Protein AF-A0A7S0MPZ3-F1 (afdb_monomer)

Structure (mmCIF, N/CA/C/O backbone):
data_AF-A0A7S0MPZ3-F1
#
_entry.id   AF-A0A7S0MPZ3-F1
#
loop_
_atom_site.group_PDB
_atom_site.id
_atom_site.type_symbol
_atom_site.label_atom_id
_atom_site.label_alt_id
_atom_site.label_comp_id
_atom_site.label_asym_id
_atom_site.label_entity_id
_atom_site.label_seq_id
_atom_site.pdbx_PDB_ins_code
_atom_site.Cartn_x
_atom_site.Cartn_y
_atom_site.Cartn_z
_atom_site.occupancy
_atom_site.B_iso_or_equiv
_atom_site.auth_seq_id
_atom_site.auth_comp_id
_atom_site.auth_asym_id
_atom_site.auth_atom_id
_atom_site.pdbx_PDB_model_num
ATOM 1 N N . LEU A 1 1 ? -17.312 -12.044 8.782 1.00 87.94 1 LEU A N 1
ATOM 2 C CA . LEU A 1 1 ? -16.440 -12.412 9.922 1.00 87.94 1 LEU A CA 1
ATOM 3 C C . LEU A 1 1 ? -16.656 -11.502 11.126 1.00 87.94 1 LEU A C 1
ATOM 5 O O . LEU A 1 1 ? -17.300 -11.954 12.055 1.00 87.94 1 LEU A O 1
ATOM 9 N N . PHE A 1 2 ? -16.182 -10.245 11.127 1.00 93.19 2 PHE A N 1
ATOM 10 C CA . PHE A 1 2 ? -16.270 -9.376 12.317 1.00 93.19 2 PHE A CA 1
ATOM 11 C C . PHE A 1 2 ? -17.697 -9.270 12.876 1.00 93.19 2 PHE A C 1
ATOM 13 O O . PHE A 1 2 ? -17.909 -9.554 14.047 1.00 93.19 2 PHE A O 1
ATOM 20 N N . SER A 1 3 ? -18.685 -8.981 12.026 1.00 94.31 3 SER A N 1
ATOM 21 C CA . SER A 1 3 ? -20.093 -8.909 12.443 1.00 94.31 3 SER A CA 1
ATOM 22 C C . SER A 1 3 ? -20.678 -10.241 12.894 1.00 94.31 3 SER A C 1
ATOM 24 O O . SER A 1 3 ? -21.525 -10.260 13.775 1.00 94.31 3 SER A O 1
ATOM 26 N N . THR A 1 4 ? -20.197 -11.352 12.335 1.00 95.38 4 THR A N 1
ATOM 27 C CA . THR A 1 4 ? -20.595 -12.702 12.750 1.00 95.38 4 THR A CA 1
ATOM 28 C C . THR A 1 4 ? -20.109 -13.013 14.166 1.00 95.38 4 THR A C 1
ATOM 30 O O . THR A 1 4 ? -20.822 -13.655 14.921 1.00 95.38 4 THR A O 1
ATOM 33 N N . VAL A 1 5 ? -18.911 -12.546 14.531 1.00 96.69 5 VAL A N 1
ATOM 34 C CA . VAL A 1 5 ? -18.27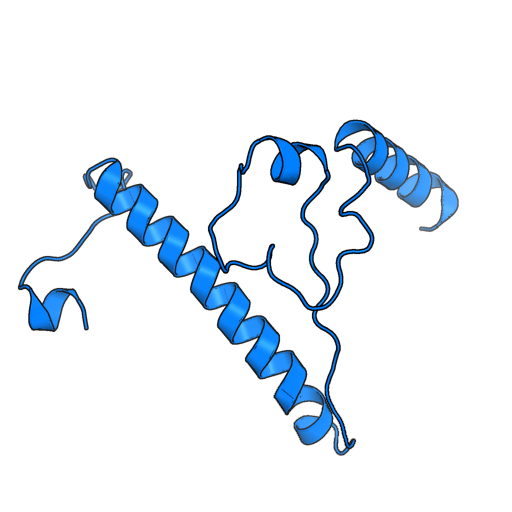8 -12.848 15.825 1.00 96.69 5 VAL A CA 1
ATOM 35 C C . VAL A 1 5 ? -18.713 -11.873 16.921 1.00 96.69 5 VAL A C 1
ATOM 37 O O . VAL A 1 5 ? -18.910 -12.280 18.058 1.00 96.69 5 VAL A O 1
ATOM 40 N N . THR A 1 6 ? -18.857 -10.584 16.604 1.00 96.00 6 THR A N 1
ATOM 41 C CA . THR A 1 6 ? -19.109 -9.533 17.610 1.00 96.00 6 THR A CA 1
ATOM 42 C C . THR A 1 6 ? -20.559 -9.056 17.655 1.00 96.00 6 THR A C 1
ATOM 44 O O . THR A 1 6 ? -20.916 -8.266 18.528 1.00 96.00 6 THR A O 1
ATOM 47 N N . GLY A 1 7 ? -21.388 -9.448 16.681 1.00 95.81 7 GLY A N 1
ATOM 48 C CA . GLY A 1 7 ? -22.737 -8.905 16.498 1.00 95.81 7 GLY A CA 1
ATOM 49 C C . GLY A 1 7 ? -22.771 -7.430 16.071 1.00 95.81 7 GLY A C 1
ATOM 50 O O . GLY A 1 7 ? -23.849 -6.850 15.959 1.00 95.81 7 GLY A O 1
ATOM 51 N N . ARG A 1 8 ? -21.615 -6.789 15.829 1.00 94.19 8 ARG A N 1
ATOM 52 C CA . ARG A 1 8 ? -21.517 -5.374 15.437 1.00 94.19 8 ARG A CA 1
ATOM 53 C C . ARG A 1 8 ? -21.077 -5.234 13.983 1.00 94.19 8 ARG A C 1
ATOM 55 O O . ARG A 1 8 ? -20.133 -5.878 13.525 1.00 94.19 8 ARG A O 1
ATOM 62 N N . CYS A 1 9 ? -21.751 -4.361 13.242 1.00 93.69 9 CYS A N 1
ATOM 63 C CA . CYS A 1 9 ? -21.403 -4.046 11.859 1.00 93.69 9 CYS A CA 1
ATOM 64 C C . CYS A 1 9 ? -20.835 -2.622 11.783 1.00 93.69 9 CYS A C 1
ATOM 66 O O . CYS A 1 9 ? -21.613 -1.676 11.912 1.00 93.69 9 CYS A O 1
ATOM 68 N N . PRO A 1 10 ? -19.505 -2.449 11.632 1.00 95.31 10 PRO A N 1
ATOM 69 C CA . PRO A 1 10 ? -18.914 -1.125 11.473 1.00 95.31 10 PRO A CA 1
ATOM 70 C C . PRO A 1 10 ? -19.411 -0.486 10.174 1.00 95.31 10 PRO A C 1
ATOM 72 O O . PRO A 1 10 ? -19.565 -1.169 9.159 1.00 95.31 10 PRO A O 1
ATOM 75 N N . ARG A 1 11 ? -19.647 0.828 10.195 1.00 95.00 11 ARG A N 1
ATOM 76 C CA . ARG A 1 11 ? -20.179 1.574 9.045 1.00 95.00 11 ARG A CA 1
ATOM 77 C C . ARG A 1 11 ? -19.216 2.677 8.626 1.00 95.00 11 ARG A C 1
ATOM 79 O O . ARG A 1 11 ? -18.460 3.208 9.437 1.00 95.00 11 ARG A O 1
ATOM 86 N N . PHE A 1 12 ? -19.249 3.049 7.348 1.00 95.00 12 PHE A N 1
ATOM 87 C CA . PHE A 1 12 ? -18.542 4.248 6.901 1.00 95.00 12 PHE A CA 1
ATOM 88 C C . PHE A 1 12 ? -19.185 5.500 7.493 1.00 95.00 12 PHE A C 1
ATOM 90 O O . PHE A 1 12 ? -20.386 5.523 7.773 1.00 95.00 12 PHE A O 1
ATOM 97 N N . LYS A 1 13 ? -18.412 6.583 7.605 1.00 94.88 13 LYS A N 1
ATOM 98 C CA . LYS A 1 13 ? -18.918 7.857 8.136 1.00 94.88 13 LYS A CA 1
ATOM 99 C C . LYS A 1 13 ? -20.108 8.386 7.329 1.00 94.88 13 LYS A C 1
ATOM 101 O O . LYS A 1 13 ? -21.094 8.828 7.904 1.00 94.88 13 LYS A O 1
ATOM 106 N N . VAL A 1 14 ? -20.058 8.247 6.000 1.00 94.75 14 VAL A N 1
ATOM 107 C CA . VAL A 1 14 ? -21.159 8.620 5.085 1.00 94.75 14 VAL A CA 1
ATOM 108 C C . VAL A 1 14 ? -22.426 7.778 5.278 1.00 94.75 14 VAL A C 1
ATOM 110 O O . VAL A 1 14 ? -23.498 8.162 4.832 1.00 94.75 14 VAL A O 1
ATOM 113 N N . GLN A 1 15 ? -22.315 6.639 5.963 1.00 93.88 15 GLN A N 1
ATOM 114 C CA . GLN A 1 15 ? -23.424 5.756 6.320 1.00 93.88 15 GLN A CA 1
ATOM 115 C C . GLN A 1 15 ? -23.816 5.898 7.802 1.00 93.88 15 GLN A C 1
ATOM 117 O O . GLN A 1 15 ? -24.503 5.029 8.329 1.00 93.88 15 GLN A O 1
ATOM 122 N N . GLY A 1 16 ? -23.373 6.956 8.490 1.00 94.50 16 GLY A N 1
ATOM 123 C CA . GLY A 1 16 ? -23.666 7.190 9.907 1.00 94.50 16 GLY A CA 1
ATOM 124 C C . GLY A 1 16 ? -22.747 6.453 10.888 1.00 94.50 16 GLY A C 1
ATOM 125 O O . GLY A 1 16 ? -23.084 6.352 12.063 1.00 94.50 16 GLY A O 1
ATOM 126 N N . GLY A 1 17 ? -21.612 5.920 10.426 1.00 95.62 17 GLY A N 1
ATOM 127 C CA . GLY A 1 17 ? -20.595 5.328 11.295 1.00 95.62 17 GLY A CA 1
ATOM 128 C C . GLY A 1 17 ? -19.728 6.363 12.016 1.00 95.62 17 GLY A C 1
ATOM 129 O O . GLY A 1 17 ? -19.647 7.532 11.624 1.00 95.62 17 GLY A O 1
ATOM 130 N N . THR A 1 18 ? -19.035 5.929 13.066 1.00 97.00 18 THR A N 1
ATOM 131 C CA . THR A 1 18 ? -18.107 6.791 13.820 1.00 97.00 18 THR A CA 1
ATOM 132 C C . THR A 1 18 ? -16.801 7.039 13.051 1.00 97.00 18 THR A C 1
ATOM 134 O O . THR A 1 18 ? -16.458 6.321 12.109 1.00 97.00 18 THR A O 1
ATOM 137 N N . ASN A 1 19 ? -16.009 8.037 13.468 1.00 96.38 19 ASN A N 1
ATOM 138 C CA . ASN A 1 19 ? -14.676 8.258 12.885 1.00 96.38 19 ASN A CA 1
ATOM 139 C C . ASN A 1 19 ? -13.769 7.020 13.039 1.00 96.38 19 ASN A C 1
ATOM 141 O O . ASN A 1 19 ? -13.001 6.713 12.128 1.00 96.38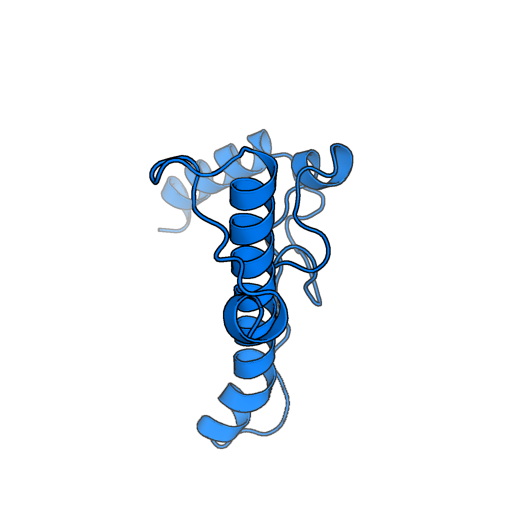 19 ASN A O 1
ATOM 145 N N . ALA A 1 20 ? -13.880 6.302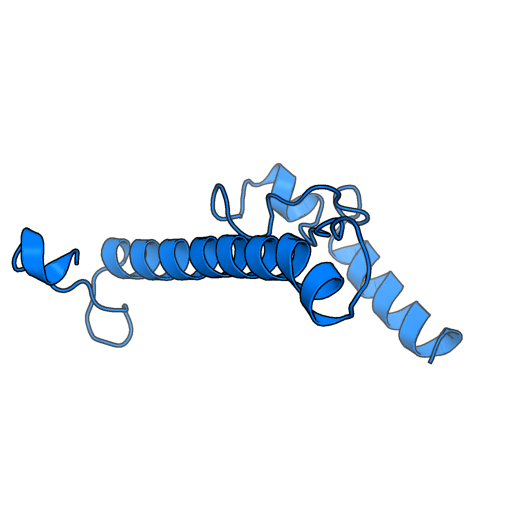 14.163 1.00 96.50 20 ALA A N 1
ATOM 146 C CA . ALA A 1 20 ? -13.096 5.100 14.431 1.00 96.50 20 ALA A CA 1
ATOM 147 C C . ALA A 1 20 ? -13.480 3.946 13.492 1.00 96.50 20 ALA A C 1
ATOM 149 O O . ALA A 1 20 ? -12.601 3.328 12.893 1.00 96.50 20 ALA A O 1
ATOM 150 N N . GLU A 1 21 ? -14.779 3.697 13.303 1.00 96.50 21 GLU A N 1
ATOM 151 C CA . GLU A 1 21 ? -15.279 2.684 12.360 1.00 96.50 21 GLU A CA 1
ATOM 152 C C . GLU A 1 21 ? -14.848 2.996 10.929 1.00 96.50 21 GLU A C 1
ATOM 154 O O . GLU A 1 21 ? -14.333 2.131 10.221 1.00 96.50 21 GLU A O 1
ATOM 159 N N . ASN A 1 22 ? -14.998 4.255 10.523 1.00 96.81 22 ASN A N 1
ATOM 160 C CA . ASN A 1 22 ? -14.625 4.701 9.195 1.00 96.81 22 ASN A CA 1
ATOM 161 C C . ASN A 1 22 ? -13.125 4.507 8.927 1.00 96.81 22 ASN 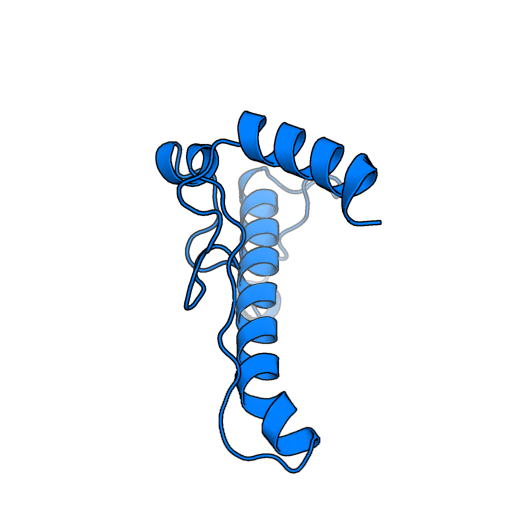A C 1
ATOM 163 O O . ASN A 1 22 ? -12.754 3.966 7.886 1.00 96.81 22 ASN A O 1
ATOM 167 N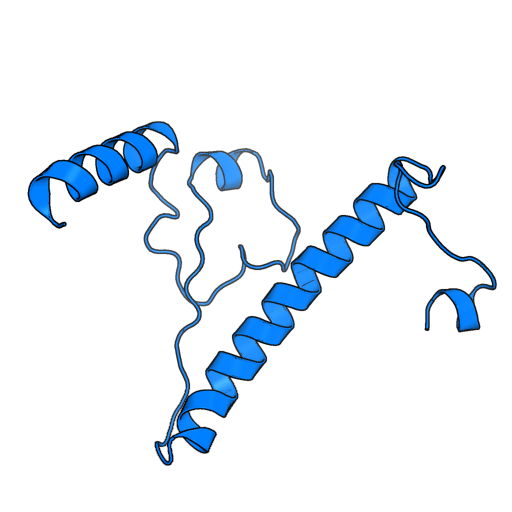 N . LEU A 1 23 ? -12.266 4.914 9.866 1.00 96.25 23 LEU A N 1
ATOM 168 C CA . LEU A 1 23 ? -10.820 4.724 9.745 1.00 96.25 23 LEU A CA 1
ATOM 169 C C . LEU A 1 23 ? -10.450 3.235 9.725 1.00 96.25 23 LEU A C 1
ATOM 171 O O . LEU A 1 23 ? -9.618 2.818 8.922 1.00 96.25 23 LEU A O 1
ATOM 175 N N . ALA A 1 24 ? -11.091 2.415 10.560 1.00 96.62 24 ALA A N 1
ATOM 176 C CA . ALA A 1 24 ? -10.865 0.974 10.573 1.00 96.62 24 ALA A CA 1
ATOM 177 C C . ALA A 1 24 ? -11.209 0.330 9.221 1.00 96.62 24 ALA A C 1
ATOM 179 O O . ALA A 1 24 ? -10.409 -0.444 8.692 1.00 96.62 24 ALA A O 1
ATOM 180 N N . LEU A 1 25 ? -12.354 0.683 8.629 1.00 96.75 25 LEU A N 1
ATOM 181 C CA . LEU A 1 25 ? -12.765 0.180 7.317 1.00 96.75 25 LEU A CA 1
ATOM 182 C C . LEU A 1 25 ? -11.800 0.610 6.205 1.00 96.75 25 LEU A C 1
ATOM 184 O O . LEU A 1 25 ? -11.417 -0.221 5.381 1.00 96.75 25 LEU A O 1
ATOM 188 N N . GLN A 1 26 ? -11.355 1.870 6.208 1.00 96.94 26 GLN A N 1
ATOM 189 C CA . GLN A 1 26 ? -10.357 2.359 5.249 1.00 96.94 26 GLN A CA 1
ATOM 190 C C . GLN A 1 26 ? -9.020 1.617 5.391 1.00 96.94 26 GLN A C 1
ATOM 192 O O . GLN A 1 26 ? -8.456 1.176 4.389 1.00 96.94 26 GLN A O 1
ATOM 197 N N . ASN A 1 27 ? -8.557 1.390 6.623 1.00 97.00 27 ASN A N 1
ATOM 198 C CA . ASN A 1 27 ? -7.326 0.644 6.887 1.00 97.00 27 ASN A CA 1
ATOM 199 C C . ASN A 1 27 ? -7.427 -0.816 6.421 1.00 97.00 27 ASN A C 1
ATOM 201 O O . ASN A 1 27 ? -6.472 -1.359 5.869 1.00 97.00 27 ASN A O 1
ATOM 205 N N . ILE A 1 28 ? -8.576 -1.469 6.625 1.00 96.94 28 ILE A N 1
ATOM 206 C CA . ILE A 1 28 ? -8.810 -2.837 6.139 1.00 96.94 28 ILE A CA 1
ATOM 207 C C . ILE A 1 28 ? -8.771 -2.869 4.610 1.00 96.94 28 ILE A C 1
ATOM 209 O O . ILE A 1 28 ? -8.093 -3.723 4.041 1.00 96.94 28 ILE A O 1
ATOM 213 N N . GLN A 1 29 ? -9.432 -1.924 3.938 1.00 96.75 29 GLN A N 1
ATOM 214 C CA . GLN A 1 29 ? -9.370 -1.819 2.479 1.00 96.75 29 GLN A CA 1
ATOM 215 C C . GLN A 1 29 ? -7.935 -1.608 1.983 1.00 96.75 29 GLN A C 1
ATOM 217 O O . GLN A 1 29 ? -7.525 -2.251 1.019 1.00 96.75 29 GLN A O 1
ATOM 222 N N . ALA A 1 30 ? -7.159 -0.749 2.646 1.00 96.81 30 ALA A N 1
ATOM 223 C CA . ALA A 1 30 ? -5.764 -0.499 2.296 1.00 96.81 30 ALA A CA 1
ATOM 224 C C . ALA A 1 30 ? -4.900 -1.771 2.418 1.00 96.81 30 ALA A C 1
ATOM 226 O O . ALA A 1 30 ? -4.172 -2.110 1.486 1.00 96.81 30 ALA A O 1
ATOM 227 N N . ARG A 1 31 ? -5.054 -2.535 3.507 1.00 98.06 31 ARG A N 1
ATOM 228 C CA . ARG A 1 31 ? -4.337 -3.807 3.718 1.00 98.06 31 ARG A CA 1
ATOM 229 C C . ARG A 1 31 ? -4.754 -4.904 2.743 1.00 98.06 31 ARG A C 1
ATOM 231 O O . ARG A 1 31 ? -3.908 -5.660 2.281 1.00 98.06 31 ARG A O 1
ATOM 238 N N . LEU A 1 32 ? -6.037 -4.982 2.389 1.00 97.75 32 LEU A N 1
ATOM 239 C CA . LEU A 1 32 ? -6.514 -5.960 1.406 1.00 97.75 32 LEU A CA 1
ATOM 240 C C . LEU A 1 32 ? -5.881 -5.743 0.029 1.00 97.75 32 LEU A C 1
ATOM 242 O O . LEU A 1 32 ? -5.527 -6.718 -0.629 1.00 97.75 32 LEU A O 1
ATOM 246 N N . ARG A 1 33 ? -5.681 -4.488 -0.393 1.00 97.62 33 ARG A N 1
ATOM 247 C CA . ARG A 1 33 ? -4.983 -4.200 -1.658 1.00 97.62 33 ARG A CA 1
ATOM 248 C C . ARG A 1 33 ? -3.550 -4.723 -1.652 1.00 97.62 33 ARG A C 1
ATOM 250 O O . ARG A 1 33 ? -3.121 -5.273 -2.659 1.00 97.62 33 ARG A O 1
ATOM 257 N N . MET A 1 34 ? -2.843 -4.605 -0.527 1.00 97.81 34 MET A N 1
ATOM 258 C CA . MET A 1 34 ? -1.500 -5.172 -0.378 1.00 97.81 34 MET A CA 1
ATOM 259 C C . MET A 1 34 ? -1.525 -6.696 -0.542 1.00 97.81 34 MET A C 1
ATOM 261 O O . MET A 1 34 ? -0.790 -7.224 -1.371 1.00 97.81 34 MET A O 1
ATOM 265 N N . VAL A 1 35 ? -2.432 -7.394 0.151 1.00 98.00 35 VAL A N 1
ATOM 266 C CA . VAL A 1 35 ? -2.564 -8.858 0.028 1.00 98.00 35 VAL A CA 1
ATOM 267 C C . VAL A 1 35 ? -2.830 -9.274 -1.421 1.00 98.00 35 VAL A C 1
ATOM 269 O O . VAL A 1 35 ? -2.202 -10.204 -1.921 1.00 98.00 35 VAL A O 1
ATOM 272 N N . ILE A 1 36 ? -3.720 -8.563 -2.120 1.00 97.94 36 ILE A N 1
ATOM 273 C CA . ILE A 1 36 ? -4.019 -8.831 -3.533 1.00 97.94 36 ILE A CA 1
ATOM 274 C C . ILE A 1 36 ? -2.787 -8.575 -4.415 1.00 97.94 36 ILE A C 1
ATOM 276 O O . ILE A 1 36 ? -2.511 -9.371 -5.308 1.00 97.94 36 ILE A O 1
ATOM 280 N N . ALA A 1 37 ? -2.026 -7.506 -4.169 1.00 9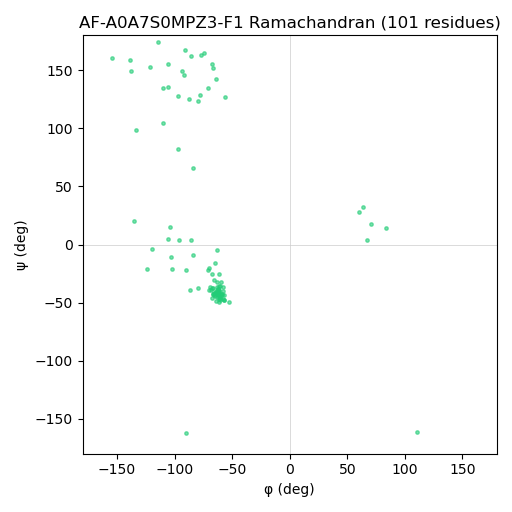7.69 37 ALA A N 1
ATOM 281 C CA . ALA A 1 37 ? -0.815 -7.208 -4.933 1.00 97.69 37 ALA A CA 1
ATOM 282 C C . ALA A 1 37 ? 0.228 -8.331 -4.814 1.00 97.69 37 ALA A C 1
ATOM 284 O O . ALA A 1 37 ? 0.745 -8.785 -5.833 1.00 97.69 37 ALA A O 1
ATOM 285 N N . PHE A 1 38 ? 0.478 -8.837 -3.603 1.00 98.06 38 PHE A N 1
ATOM 286 C CA . PHE A 1 38 ? 1.405 -9.955 -3.392 1.00 98.06 38 PHE A CA 1
ATOM 287 C C . PHE A 1 38 ? 0.878 -11.280 -3.950 1.00 98.06 38 PHE A C 1
ATOM 289 O O . PHE A 1 38 ? 1.650 -12.045 -4.526 1.00 98.06 38 PHE A O 1
ATOM 296 N N . LEU A 1 39 ? -0.432 -11.533 -3.860 1.00 98.06 39 LEU A N 1
ATOM 297 C CA . LEU A 1 39 ? -1.061 -12.690 -4.503 1.00 98.06 39 LEU A CA 1
ATOM 298 C C . LEU A 1 39 ? -0.802 -12.688 -6.016 1.00 98.06 39 LEU A C 1
ATOM 300 O O . LEU A 1 39 ? -0.385 -13.696 -6.584 1.00 98.06 39 LEU A O 1
ATOM 304 N N . LEU A 1 40 ? -1.017 -11.543 -6.668 1.00 97.88 40 LEU A N 1
ATOM 305 C CA . LEU A 1 40 ? -0.753 -11.384 -8.096 1.00 97.88 40 LEU A CA 1
ATOM 306 C C . LEU A 1 40 ? 0.738 -11.505 -8.407 1.00 97.88 40 LEU A C 1
ATOM 308 O O . LEU A 1 40 ? 1.104 -12.170 -9.371 1.00 97.88 40 LEU A O 1
ATOM 312 N N . ALA A 1 41 ? 1.601 -10.909 -7.590 1.00 97.69 41 ALA A N 1
ATOM 313 C CA . ALA A 1 41 ? 3.042 -10.977 -7.786 1.00 97.69 41 ALA A CA 1
ATOM 314 C C . ALA A 1 41 ? 3.578 -12.417 -7.741 1.00 97.69 41 ALA A C 1
ATOM 316 O O . ALA A 1 41 ? 4.468 -12.768 -8.516 1.00 97.69 41 ALA A O 1
ATOM 317 N N . GLN A 1 42 ? 3.001 -13.259 -6.883 1.00 97.56 42 GLN A N 1
ATOM 318 C CA . GLN A 1 42 ? 3.378 -14.665 -6.746 1.00 97.56 42 GLN A CA 1
ATOM 319 C C . GLN A 1 42 ? 2.769 -15.559 -7.833 1.00 97.56 42 GLN A C 1
ATOM 321 O O . GLN A 1 42 ? 3.430 -16.486 -8.293 1.00 97.56 42 GLN A O 1
ATOM 326 N N . LEU A 1 43 ? 1.526 -15.304 -8.258 1.00 98.12 43 LEU A N 1
ATOM 327 C CA . LEU A 1 43 ? 0.797 -16.228 -9.137 1.00 98.12 43 LEU A CA 1
AT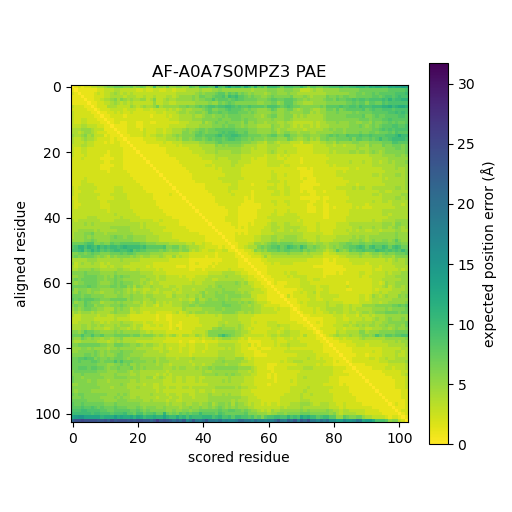OM 328 C C . LEU A 1 43 ? 0.742 -15.808 -10.607 1.00 98.12 43 LEU A C 1
ATOM 330 O O . LEU A 1 43 ? 0.536 -16.667 -11.460 1.00 98.12 43 LEU A O 1
ATOM 334 N N . LEU A 1 44 ? 0.941 -14.532 -10.951 1.00 98.00 44 LEU A N 1
ATOM 335 C CA . LEU A 1 44 ? 0.921 -14.107 -12.356 1.00 98.00 44 LEU A CA 1
ATOM 336 C C . LEU A 1 44 ? 2.006 -14.775 -13.212 1.00 98.00 44 LEU A C 1
ATOM 338 O O . LEU A 1 44 ? 1.675 -15.140 -14.340 1.00 98.00 44 LEU A O 1
ATOM 342 N N . PRO A 1 45 ? 3.256 -14.971 -12.743 1.00 97.56 45 PRO A N 1
ATOM 343 C CA . PRO A 1 45 ? 4.240 -15.751 -13.494 1.00 97.56 45 PRO A CA 1
ATOM 344 C C . PRO A 1 45 ? 3.744 -17.171 -13.782 1.00 97.56 45 PRO A C 1
ATOM 346 O O . PRO A 1 45 ? 3.719 -17.586 -14.939 1.00 97.56 45 PRO A O 1
ATOM 349 N N . TRP A 1 46 ? 3.211 -17.858 -12.764 1.00 97.50 46 TRP A N 1
ATOM 350 C CA . TRP A 1 46 ? 2.632 -19.196 -12.911 1.00 97.50 46 TRP A CA 1
ATOM 351 C C . TRP A 1 46 ? 1.484 -19.232 -13.932 1.00 97.50 46 TRP A C 1
ATOM 353 O O . TRP A 1 46 ? 1.498 -20.067 -14.835 1.00 97.50 46 TRP A O 1
ATOM 363 N N . VAL A 1 47 ? 0.539 -18.284 -13.866 1.00 97.56 47 VAL A N 1
ATOM 364 C CA . VAL A 1 47 ? -0.558 -18.156 -14.851 1.00 97.56 47 VAL A CA 1
ATOM 365 C C . VAL A 1 47 ? -0.024 -17.925 -16.270 1.00 97.56 47 VAL A C 1
ATOM 367 O O . VAL A 1 47 ? -0.630 -18.371 -17.240 1.00 97.56 47 VAL A O 1
ATOM 370 N N . ARG A 1 48 ? 1.115 -17.239 -16.410 1.00 97.75 48 ARG A N 1
ATOM 371 C CA . ARG A 1 48 ? 1.767 -16.947 -17.697 1.00 97.75 48 ARG A CA 1
ATOM 372 C C . ARG A 1 48 ? 2.700 -18.064 -18.176 1.00 97.75 48 ARG A C 1
ATOM 374 O O . ARG A 1 48 ? 3.354 -17.889 -19.200 1.00 97.75 48 ARG A O 1
ATOM 381 N N . GLY A 1 49 ? 2.778 -19.189 -17.462 1.00 97.31 49 GLY A N 1
ATOM 382 C CA . GLY A 1 49 ? 3.672 -20.298 -17.798 1.00 97.31 49 GLY A CA 1
ATOM 383 C C . GLY A 1 49 ? 5.155 -19.992 -17.566 1.00 97.31 49 GLY A C 1
ATOM 384 O O . GLY A 1 49 ? 6.011 -20.684 -18.112 1.0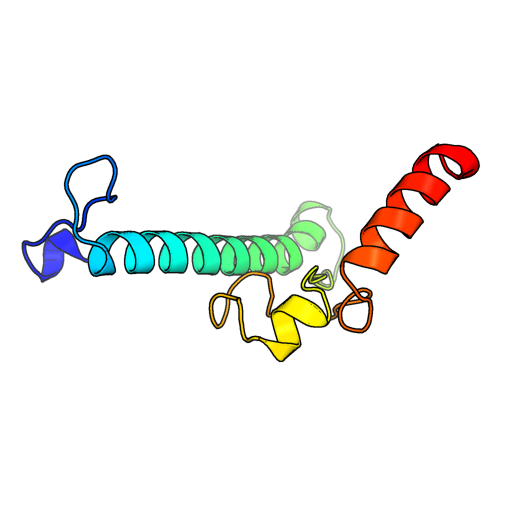0 97.31 49 GLY A O 1
ATOM 385 N N . THR A 1 50 ? 5.475 -18.962 -16.779 1.00 96.62 50 THR A N 1
ATOM 386 C CA . THR A 1 50 ? 6.847 -18.621 -16.395 1.00 96.62 50 THR A CA 1
ATOM 387 C C . THR A 1 50 ? 7.121 -18.999 -14.940 1.00 96.62 50 THR A C 1
ATOM 389 O O . THR A 1 50 ? 6.219 -19.114 -14.111 1.00 96.62 50 THR A O 1
ATOM 392 N N . THR A 1 51 ? 8.392 -19.218 -14.612 1.00 95.19 51 THR A N 1
ATOM 393 C CA . THR A 1 51 ? 8.836 -19.509 -13.243 1.00 95.19 51 THR A CA 1
ATOM 394 C C . THR A 1 51 ? 9.264 -18.234 -12.525 1.00 95.19 51 THR A C 1
ATOM 396 O O . THR A 1 51 ? 9.826 -17.334 -13.146 1.00 95.19 51 THR A O 1
ATOM 399 N N . GLY A 1 52 ? 9.085 -18.191 -11.206 1.00 95.50 52 GLY A N 1
ATOM 400 C CA . GLY A 1 52 ? 9.539 -17.087 -10.359 1.00 95.50 52 GLY A CA 1
ATOM 401 C C . GLY A 1 52 ? 8.390 -16.252 -9.802 1.00 95.50 52 GLY A C 1
ATOM 402 O O . GLY A 1 52 ? 7.249 -16.701 -9.751 1.00 95.50 52 GLY A O 1
ATOM 403 N N . PHE A 1 53 ? 8.715 -15.040 -9.359 1.00 96.31 53 PHE A N 1
ATOM 404 C CA . PHE A 1 53 ? 7.787 -14.087 -8.753 1.00 96.31 53 PHE A CA 1
ATOM 405 C C . PHE A 1 53 ? 8.080 -12.672 -9.267 1.00 96.31 53 PHE A C 1
ATOM 407 O O . PHE A 1 53 ? 9.170 -12.395 -9.771 1.00 96.31 53 PHE A O 1
ATOM 414 N N . LEU A 1 54 ? 7.100 -11.779 -9.163 1.00 97.62 54 LEU A N 1
ATOM 415 C CA . LEU A 1 54 ? 7.270 -10.359 -9.467 1.00 97.62 54 LEU A CA 1
ATOM 416 C C . LEU A 1 54 ? 7.663 -9.596 -8.201 1.00 97.62 54 LEU A C 1
ATOM 418 O O . LEU A 1 54 ? 7.182 -9.911 -7.117 1.00 97.62 54 LEU A O 1
ATOM 422 N N . LEU A 1 55 ? 8.486 -8.559 -8.353 1.00 97.69 55 LEU A N 1
ATOM 423 C CA . LEU A 1 55 ? 8.730 -7.601 -7.277 1.00 97.69 55 LEU A CA 1
ATOM 424 C C . LEU A 1 55 ? 7.550 -6.634 -7.181 1.00 97.69 55 LEU A C 1
ATOM 426 O O . LEU A 1 55 ? 7.152 -6.026 -8.180 1.00 97.69 55 LEU A O 1
ATOM 430 N N . VAL A 1 56 ? 7.002 -6.475 -5.981 1.00 97.94 56 VAL A N 1
ATOM 431 C CA . VAL A 1 56 ? 5.953 -5.493 -5.711 1.00 97.94 56 VAL A CA 1
ATOM 432 C C . VAL A 1 56 ? 6.608 -4.125 -5.549 1.00 97.94 56 VAL A C 1
ATOM 434 O O . VAL A 1 56 ? 7.486 -3.940 -4.706 1.00 97.94 56 VAL A O 1
ATOM 437 N N . LEU A 1 57 ? 6.167 -3.155 -6.353 1.00 97.50 57 LEU A N 1
ATOM 438 C CA . LEU A 1 57 ? 6.636 -1.773 -6.275 1.00 97.50 57 LEU A CA 1
ATOM 439 C C . LEU A 1 57 ? 5.673 -0.916 -5.452 1.00 97.50 57 LEU A C 1
ATOM 441 O O . LEU A 1 57 ? 4.472 -0.870 -5.719 1.00 97.50 57 LEU A O 1
ATOM 445 N N . GLY A 1 58 ? 6.223 -0.220 -4.464 1.00 94.75 58 GLY A N 1
ATOM 446 C CA . GLY A 1 58 ? 5.531 0.779 -3.663 1.00 94.75 58 GLY A CA 1
ATOM 447 C C . GLY A 1 58 ? 5.569 2.151 -4.326 1.00 94.75 58 GLY A C 1
ATOM 448 O O . GLY A 1 58 ? 6.396 2.425 -5.195 1.00 94.75 58 GLY A O 1
ATOM 449 N N . SER A 1 59 ? 4.672 3.029 -3.885 1.00 94.75 59 SER A N 1
ATOM 450 C CA . SER A 1 59 ? 4.538 4.383 -4.429 1.00 94.75 59 SER A CA 1
ATOM 451 C C . SER A 1 59 ? 4.393 5.463 -3.352 1.00 94.75 59 SER A C 1
ATOM 453 O O . SER A 1 59 ? 3.854 6.536 -3.623 1.00 94.75 59 SER A O 1
ATOM 455 N N . ALA A 1 60 ? 4.809 5.178 -2.116 1.00 93.38 60 ALA A N 1
ATOM 456 C CA . ALA A 1 60 ? 4.812 6.181 -1.054 1.00 93.38 60 ALA A CA 1
ATOM 457 C C . ALA A 1 60 ? 5.922 7.204 -1.327 1.00 93.38 60 ALA A C 1
ATOM 459 O O . ALA A 1 60 ? 7.036 6.811 -1.667 1.00 93.38 60 ALA A O 1
ATOM 460 N N . ASN A 1 61 ? 5.637 8.496 -1.183 1.00 94.44 61 ASN A N 1
ATOM 461 C CA . ASN A 1 61 ? 6.658 9.545 -1.313 1.00 94.44 61 ASN A CA 1
ATOM 462 C C . ASN A 1 61 ? 7.316 9.873 0.036 1.00 94.44 61 ASN A C 1
ATOM 464 O O . ASN A 1 61 ? 6.820 9.475 1.096 1.00 94.44 61 ASN A O 1
ATOM 468 N N . VAL A 1 62 ? 8.423 10.621 0.001 1.00 94.06 62 VAL A N 1
ATOM 469 C CA . VAL A 1 62 ? 9.201 10.935 1.212 1.00 94.06 62 VAL A CA 1
ATOM 470 C C . VAL A 1 62 ? 8.382 11.726 2.236 1.00 94.06 62 VAL A C 1
ATOM 472 O O . VAL A 1 62 ? 8.495 11.476 3.433 1.00 94.06 62 VAL A O 1
ATOM 475 N N . ASP A 1 63 ? 7.497 12.622 1.790 1.00 93.88 63 ASP A N 1
ATOM 476 C CA . ASP A 1 63 ? 6.686 13.456 2.683 1.00 93.88 63 ASP A CA 1
ATOM 477 C C . ASP A 1 63 ? 5.657 12.620 3.461 1.00 93.88 63 ASP A C 1
ATOM 479 O O . ASP A 1 63 ? 5.419 12.850 4.650 1.00 93.88 63 ASP A O 1
ATOM 483 N N . GLU A 1 64 ? 5.057 11.623 2.804 1.00 91.44 64 GLU A N 1
ATOM 484 C CA . GLU A 1 64 ? 4.154 10.650 3.431 1.00 91.44 64 GLU A CA 1
ATOM 485 C C . GLU A 1 64 ? 4.896 9.770 4.439 1.00 91.44 64 GLU A C 1
ATOM 487 O O . GLU A 1 64 ? 4.403 9.575 5.554 1.00 91.44 64 GLU A O 1
ATOM 492 N N . GLY A 1 65 ? 6.096 9.303 4.078 1.00 89.50 65 GLY A N 1
ATOM 493 C CA . GLY A 1 65 ? 6.961 8.521 4.960 1.00 89.50 65 GLY A CA 1
ATOM 494 C C . GLY A 1 65 ? 7.366 9.292 6.218 1.00 89.50 65 GLY A C 1
ATOM 495 O O . GLY A 1 65 ? 7.195 8.788 7.327 1.00 89.50 65 GLY A O 1
ATOM 496 N N . LEU A 1 66 ? 7.818 10.540 6.064 1.00 93.19 66 LEU A N 1
ATOM 497 C CA . LEU A 1 66 ? 8.250 11.398 7.175 1.00 93.19 66 LEU A CA 1
ATOM 498 C C . LEU A 1 66 ? 7.117 11.723 8.151 1.00 93.19 66 LEU A C 1
ATOM 500 O O . LEU A 1 66 ? 7.340 11.800 9.358 1.00 93.19 66 LEU A O 1
ATOM 504 N N . ARG A 1 67 ? 5.894 11.913 7.648 1.00 94.31 67 ARG A N 1
ATOM 505 C CA . ARG A 1 67 ? 4.725 12.193 8.496 1.00 94.31 67 ARG A CA 1
ATOM 506 C C . ARG A 1 67 ? 4.078 10.936 9.073 1.00 94.31 67 ARG A C 1
ATOM 508 O O . ARG A 1 67 ? 3.166 11.063 9.887 1.00 94.31 67 ARG A O 1
ATOM 515 N N . GLY A 1 68 ? 4.484 9.748 8.625 1.00 92.19 68 GLY A N 1
ATOM 516 C CA . GLY A 1 68 ? 3.763 8.508 8.908 1.00 92.19 68 GLY A CA 1
ATOM 517 C C . GLY A 1 68 ? 2.325 8.532 8.378 1.00 92.19 68 GLY A C 1
ATOM 518 O O . GLY A 1 68 ? 1.443 7.901 8.957 1.00 92.19 68 GLY A O 1
ATOM 519 N N . TYR A 1 69 ? 2.064 9.289 7.306 1.00 92.25 69 TYR A N 1
ATOM 520 C CA . TYR A 1 69 ? 0.732 9.438 6.716 1.00 92.25 69 TYR A CA 1
ATOM 521 C C . TYR A 1 69 ? 0.440 8.281 5.752 1.00 92.25 69 TYR A C 1
ATOM 523 O O . TYR A 1 69 ? 0.357 8.455 4.539 1.00 92.25 69 TYR A O 1
ATOM 531 N N . LEU A 1 70 ? 0.334 7.078 6.312 1.00 91.50 70 LEU A N 1
ATOM 532 C CA . LEU A 1 70 ? 0.108 5.823 5.596 1.00 91.50 70 LEU A CA 1
ATOM 533 C C . LEU A 1 70 ? -0.571 4.800 6.510 1.00 91.50 70 LEU A C 1
ATOM 535 O O . LEU A 1 70 ? -0.512 4.914 7.739 1.00 91.50 70 LEU A O 1
ATOM 539 N N . THR A 1 71 ? -1.200 3.774 5.935 1.00 93.44 71 THR A N 1
ATOM 540 C CA . THR A 1 71 ? -1.710 2.663 6.744 1.00 93.44 71 THR A CA 1
ATOM 541 C C . THR A 1 71 ? -0.606 1.636 6.921 1.00 93.44 71 THR A C 1
ATOM 543 O O . THR A 1 71 ? -0.077 1.094 5.959 1.00 93.44 71 THR A O 1
ATOM 546 N N . LYS A 1 72 ? -0.286 1.282 8.167 1.00 94.56 72 LYS A N 1
ATOM 547 C CA . LYS A 1 72 ? 0.702 0.227 8.417 1.00 94.56 72 LYS A CA 1
ATOM 548 C C . LYS A 1 72 ? 0.301 -1.079 7.712 1.00 94.56 72 LYS A C 1
ATOM 550 O O . LYS A 1 72 ? -0.807 -1.585 7.953 1.00 94.56 72 LYS A O 1
ATOM 555 N N . TYR A 1 73 ? 1.235 -1.621 6.928 1.00 94.56 73 TYR A N 1
ATOM 556 C CA . TYR A 1 73 ? 1.078 -2.824 6.102 1.00 94.56 73 TYR A CA 1
ATOM 557 C C . TYR A 1 73 ? 0.033 -2.698 4.980 1.00 94.56 73 TYR A C 1
ATOM 559 O O . TYR A 1 73 ? -0.639 -3.674 4.647 1.00 94.56 73 TYR A O 1
ATOM 567 N N . ASP A 1 74 ? -0.146 -1.503 4.420 1.00 95.06 74 ASP A N 1
ATOM 568 C CA . ASP A 1 74 ? -0.818 -1.333 3.130 1.00 95.06 74 ASP A CA 1
ATOM 569 C C . ASP A 1 74 ? 0.187 -1.385 1.963 1.00 95.06 74 ASP A C 1
ATOM 571 O O . ASP A 1 74 ? 1.305 -1.879 2.106 1.00 95.06 74 ASP A O 1
ATOM 575 N N . CYS A 1 75 ? -0.213 -0.898 0.787 1.00 91.94 75 CYS A N 1
ATOM 576 C CA . CYS A 1 75 ? 0.635 -0.836 -0.405 1.00 91.94 75 CYS A CA 1
ATOM 577 C C . CYS A 1 75 ? 1.881 0.067 -0.258 1.00 91.94 75 CYS A C 1
ATOM 579 O O . CYS A 1 75 ? 2.708 0.095 -1.166 1.00 91.94 75 CYS A O 1
ATOM 581 N N . SER A 1 76 ? 2.055 0.788 0.857 1.00 89.00 76 SER A N 1
ATOM 582 C CA . SER A 1 76 ? 3.320 1.436 1.218 1.00 89.00 76 SER A CA 1
ATOM 583 C C . SER A 1 76 ? 4.400 0.426 1.623 1.00 89.00 76 SER A C 1
ATOM 585 O O . SER A 1 76 ? 5.582 0.755 1.599 1.00 89.00 76 SER A O 1
ATOM 587 N N . SER A 1 77 ? 4.009 -0.785 2.034 1.00 88.88 77 SER A N 1
ATOM 588 C CA . SER A 1 77 ? 4.899 -1.894 2.391 1.00 88.88 77 SER A CA 1
ATOM 589 C C . SER A 1 77 ? 5.048 -2.843 1.201 1.00 88.88 77 SER A C 1
ATOM 591 O O . SER A 1 77 ? 4.351 -3.849 1.099 1.00 88.88 77 SER A O 1
ATOM 593 N N . ALA A 1 78 ? 5.941 -2.476 0.290 1.00 95.38 78 ALA A N 1
ATOM 594 C CA . ALA A 1 78 ? 6.284 -3.229 -0.911 1.00 95.38 78 ALA A CA 1
ATOM 595 C C . ALA A 1 78 ? 7.745 -3.713 -0.846 1.00 95.38 78 ALA A C 1
ATOM 597 O O . ALA A 1 78 ? 8.470 -3.326 0.072 1.00 95.38 78 ALA A O 1
ATOM 598 N N . ASP A 1 79 ? 8.189 -4.521 -1.813 1.00 96.88 79 ASP A N 1
ATOM 599 C CA . ASP A 1 79 ? 9.574 -5.015 -1.850 1.00 96.88 79 ASP A CA 1
ATOM 600 C C . ASP A 1 79 ? 10.563 -3.874 -2.109 1.00 96.88 79 ASP A C 1
ATOM 602 O O . ASP A 1 79 ? 11.611 -3.780 -1.472 1.00 96.88 79 ASP A O 1
ATOM 606 N N . LEU A 1 80 ? 10.211 -2.982 -3.039 1.00 96.56 80 LEU A N 1
ATOM 607 C CA . LEU A 1 80 ? 11.003 -1.815 -3.417 1.00 96.56 80 LEU A CA 1
ATOM 608 C C . LEU A 1 80 ? 10.097 -0.598 -3.591 1.00 96.56 80 LEU A C 1
ATOM 610 O O . LEU A 1 80 ? 8.953 -0.716 -4.022 1.00 96.56 80 LEU A O 1
ATOM 614 N N . ASN A 1 81 ? 10.623 0.594 -3.313 1.00 96.25 81 ASN A N 1
ATOM 615 C CA . ASN A 1 81 ? 9.923 1.849 -3.569 1.00 96.25 81 ASN A CA 1
ATOM 616 C C . ASN A 1 81 ? 10.861 2.853 -4.265 1.00 96.25 81 ASN A C 1
ATOM 618 O O . ASN A 1 81 ? 11.642 3.524 -3.586 1.00 96.25 81 ASN A O 1
ATOM 622 N N . PRO A 1 82 ? 10.790 2.986 -5.602 1.00 95.44 82 PRO A N 1
ATOM 623 C CA . PRO A 1 82 ? 11.699 3.845 -6.362 1.00 95.44 82 PRO A CA 1
ATOM 624 C C . PRO A 1 82 ? 11.466 5.343 -6.122 1.00 95.44 82 PRO A C 1
ATOM 626 O O . PRO A 1 82 ? 12.359 6.146 -6.373 1.00 95.44 82 PRO A O 1
ATOM 629 N N . ILE A 1 83 ? 10.287 5.729 -5.624 1.00 95.81 83 ILE A N 1
ATOM 630 C CA . ILE A 1 83 ? 9.931 7.131 -5.364 1.00 95.81 83 ILE A CA 1
ATOM 631 C C . ILE A 1 83 ? 9.935 7.490 -3.872 1.00 95.81 83 ILE A C 1
ATOM 633 O O . ILE A 1 83 ? 9.612 8.620 -3.509 1.00 95.81 83 ILE A O 1
ATOM 637 N N . GLY A 1 84 ? 10.351 6.557 -3.008 1.00 92.81 84 GLY A N 1
ATOM 638 C CA . GLY A 1 84 ? 10.340 6.718 -1.550 1.00 92.81 84 GLY A CA 1
ATOM 639 C C . GLY A 1 84 ? 11.203 7.863 -1.025 1.00 92.81 84 GLY A C 1
ATOM 640 O O . GLY A 1 84 ? 10.911 8.406 0.035 1.00 92.81 84 GLY A O 1
ATOM 641 N N . GLY A 1 85 ? 12.238 8.253 -1.772 1.00 95.19 85 GLY A N 1
ATOM 642 C CA . GLY A 1 85 ? 13.123 9.372 -1.438 1.00 95.19 85 GLY A CA 1
ATOM 643 C C . GLY A 1 85 ? 12.768 10.699 -2.114 1.00 95.19 85 GLY A C 1
ATOM 644 O O . GLY A 1 85 ? 13.522 11.656 -1.978 1.00 95.19 85 GLY A O 1
ATOM 645 N N . ILE A 1 86 ? 11.666 10.769 -2.867 1.00 95.94 86 ILE A N 1
ATOM 646 C CA . ILE A 1 86 ? 11.325 11.935 -3.693 1.00 95.94 86 ILE A CA 1
ATOM 647 C C . ILE A 1 86 ? 10.180 12.715 -3.043 1.00 95.94 86 ILE A C 1
ATOM 649 O O . ILE A 1 86 ? 9.194 12.122 -2.594 1.00 95.94 86 ILE A O 1
ATOM 653 N N . SER A 1 87 ? 10.296 14.047 -3.009 1.00 96.25 87 SER A N 1
ATOM 654 C CA . SER A 1 87 ? 9.233 14.932 -2.520 1.00 96.25 87 SER A CA 1
ATOM 655 C C . SER A 1 87 ? 8.003 14.903 -3.426 1.00 96.25 87 SER A C 1
ATOM 657 O O . SER A 1 87 ? 8.075 14.704 -4.643 1.00 96.25 87 SER A O 1
ATOM 659 N N . LYS A 1 88 ? 6.835 15.166 -2.850 1.00 94.50 88 LYS A N 1
ATOM 660 C CA . LYS A 1 88 ? 5.565 15.250 -3.571 1.00 94.50 88 LYS A CA 1
ATOM 661 C C . LYS A 1 88 ? 5.559 16.386 -4.592 1.00 94.50 88 LYS A C 1
ATOM 663 O O . LYS A 1 88 ? 4.911 16.269 -5.634 1.00 94.50 88 LYS A O 1
ATOM 668 N N . SER A 1 89 ? 6.260 17.486 -4.315 1.00 96.50 89 SER A N 1
ATOM 669 C CA . SER A 1 89 ? 6.462 18.574 -5.280 1.00 96.50 89 SER A CA 1
ATOM 670 C C . SER A 1 89 ? 7.288 18.124 -6.479 1.00 96.50 89 SER A C 1
ATOM 672 O O . SER A 1 89 ? 6.892 18.398 -7.615 1.00 96.50 89 SER A O 1
ATOM 674 N N . ASP A 1 90 ? 8.375 17.390 -6.243 1.00 96.88 90 ASP A N 1
ATOM 675 C CA . ASP A 1 90 ? 9.257 16.930 -7.314 1.00 96.88 90 ASP A CA 1
ATOM 676 C C . ASP A 1 90 ? 8.579 15.862 -8.162 1.00 96.88 90 ASP A C 1
ATOM 678 O O . ASP A 1 90 ? 8.641 15.941 -9.385 1.00 96.88 90 ASP A O 1
ATOM 682 N N . LEU A 1 91 ? 7.822 14.943 -7.552 1.00 96.50 91 LEU A N 1
ATOM 683 C CA . LEU A 1 91 ? 7.014 13.972 -8.296 1.00 96.50 91 LEU A CA 1
ATOM 684 C C . LEU A 1 91 ? 6.002 14.656 -9.217 1.00 96.50 91 LEU A C 1
ATOM 686 O O . LEU A 1 91 ? 5.861 14.270 -10.373 1.00 96.50 91 LEU A O 1
ATOM 690 N N . ARG A 1 92 ? 5.325 15.714 -8.753 1.00 96.38 92 ARG A N 1
ATOM 691 C CA . ARG A 1 92 ? 4.402 16.482 -9.606 1.00 96.38 92 ARG A CA 1
ATOM 692 C C . ARG A 1 92 ? 5.120 17.159 -10.769 1.00 96.38 92 ARG A C 1
ATOM 694 O O . ARG A 1 92 ? 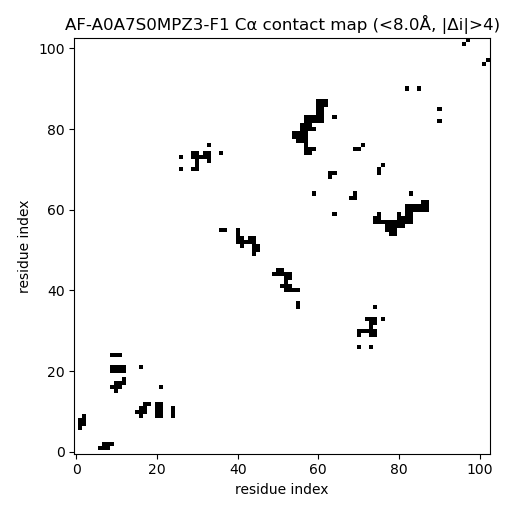4.580 17.190 -11.872 1.00 96.38 92 ARG A O 1
ATOM 701 N N . ARG A 1 93 ? 6.310 17.718 -10.535 1.00 97.00 93 ARG A N 1
ATOM 702 C CA . ARG A 1 93 ? 7.126 18.325 -11.595 1.00 97.00 93 ARG A CA 1
ATOM 703 C C . ARG A 1 93 ? 7.611 17.272 -12.589 1.00 97.00 93 ARG A C 1
ATOM 705 O O . ARG A 1 93 ? 7.523 17.512 -13.788 1.00 97.00 93 ARG A O 1
ATOM 712 N N . PHE A 1 94 ? 8.054 16.118 -12.098 1.00 96.44 94 PHE A N 1
ATOM 713 C CA . PHE A 1 94 ? 8.480 14.987 -12.914 1.00 96.44 94 PHE A CA 1
ATOM 714 C C . PHE A 1 94 ? 7.342 14.461 -13.791 1.00 96.44 94 PHE A C 1
ATOM 716 O O . PHE A 1 94 ? 7.561 14.235 -14.972 1.00 96.44 94 PHE A O 1
ATOM 723 N N . LEU A 1 95 ? 6.117 14.353 -13.264 1.00 96.12 95 LEU A N 1
ATOM 724 C CA . LEU A 1 95 ? 4.953 13.946 -14.059 1.00 96.12 95 LEU A CA 1
ATOM 725 C C . LEU A 1 95 ? 4.634 14.935 -15.188 1.00 96.12 95 LEU A C 1
ATOM 727 O O . LEU A 1 95 ? 4.337 14.498 -16.292 1.00 96.12 95 LEU A O 1
ATOM 731 N N . ARG A 1 96 ? 4.721 16.252 -14.939 1.00 97.19 96 ARG A N 1
ATOM 732 C CA . ARG A 1 96 ? 4.542 17.267 -15.998 1.00 97.19 96 ARG A CA 1
ATOM 733 C C . ARG A 1 96 ? 5.628 17.161 -17.061 1.00 97.19 96 ARG A C 1
ATOM 735 O O . ARG A 1 96 ? 5.319 17.079 -18.235 1.00 97.19 96 ARG A O 1
ATOM 742 N N . TRP A 1 97 ? 6.888 17.087 -16.634 1.00 97.56 97 TRP A N 1
ATOM 743 C CA . TRP A 1 97 ? 8.004 16.901 -17.556 1.00 97.56 97 TRP A CA 1
ATOM 744 C C . TRP A 1 97 ? 7.856 15.609 -18.375 1.00 97.56 97 TRP A C 1
ATOM 746 O O . TRP A 1 97 ? 8.053 15.630 -19.584 1.00 97.56 97 TRP A O 1
ATOM 756 N N . GLY A 1 98 ? 7.456 14.503 -17.741 1.00 97.06 98 GLY A N 1
ATOM 757 C CA . GLY A 1 98 ? 7.214 13.227 -18.411 1.00 97.06 98 GLY A CA 1
ATOM 758 C C . GLY A 1 98 ? 6.083 13.305 -19.437 1.00 97.06 98 GLY A C 1
ATOM 759 O O . GLY A 1 98 ? 6.227 12.743 -20.514 1.00 97.06 98 GLY A O 1
ATOM 760 N N . ALA A 1 99 ? 5.013 14.048 -19.145 1.00 96.50 99 ALA A N 1
ATOM 761 C CA . ALA A 1 99 ? 3.930 14.296 -20.097 1.00 96.50 99 ALA A CA 1
ATOM 762 C C . ALA A 1 99 ? 4.351 15.163 -21.296 1.00 96.50 99 ALA A C 1
ATOM 764 O O . ALA A 1 99 ? 3.742 15.057 -22.343 1.00 96.50 99 ALA A O 1
ATOM 765 N N . ASP A 1 100 ? 5.373 16.011 -21.160 1.00 97.12 100 ASP A N 1
ATOM 766 C CA . ASP A 1 100 ? 5.858 16.834 -22.277 1.00 97.12 100 ASP A CA 1
ATOM 767 C C . ASP A 1 100 ? 6.965 16.134 -23.099 1.00 97.12 100 ASP A C 1
ATOM 769 O O . ASP A 1 100 ? 7.231 16.527 -24.233 1.00 97.12 100 ASP A O 1
ATOM 773 N N . ASN A 1 101 ? 7.666 15.140 -22.526 1.00 97.44 101 ASN A N 1
ATOM 774 C CA . ASN A 1 101 ? 8.910 14.587 -23.096 1.00 97.44 101 ASN A CA 1
ATOM 775 C C . ASN A 1 101 ? 8.898 13.068 -23.346 1.00 97.44 101 ASN A C 1
ATOM 777 O O . ASN A 1 101 ? 9.734 12.586 -24.108 1.00 97.44 101 ASN A O 1
ATOM 781 N N . LEU A 1 102 ? 8.026 12.300 -22.683 1.00 92.94 102 LEU A N 1
ATOM 782 C CA . LEU A 1 102 ? 8.000 10.828 -22.749 1.00 92.94 102 LEU A CA 1
ATOM 783 C C . LEU A 1 102 ? 6.679 10.255 -23.290 1.00 92.94 102 LEU A C 1
ATOM 785 O O . LEU A 1 102 ? 6.582 9.036 -23.442 1.00 92.94 102 LEU A O 1
ATOM 789 N N . GLY A 1 103 ? 5.682 11.100 -23.567 1.00 61.72 103 GLY A N 1
ATOM 790 C CA . GLY A 1 103 ? 4.376 10.705 -24.096 1.00 61.72 103 GLY A CA 1
ATOM 791 C C . GLY A 1 103 ? 3.711 11.830 -24.860 1.00 61.72 103 GLY A C 1
ATOM 792 O O . GLY A 1 103 ? 3.434 12.852 -24.210 1.00 61.72 103 GLY A O 1
#

Secondary structure (DSSP, 8-state):
-HHHHHS-----GGGT--HHHHHHHHHHHHHHHHHHHHHHHHHHHHHTT--S-PPPBP---HHHHHHT-S-TTSTTS-SB-TTTTS-HHHHHHHHHHHHHHT-

Sequence (103 aa):
LFSTVTGRCPRFKVQGGTNAENLALQNIQARLRMVIAFLLAQLLPWVRGTTGFLLVLGSANVDEGLRGYLTKYDCSSADLNPIGGISKSDLRRFLRWGADNLG

Nearest PDB structures (foldseek):
  6ofb-assembly1_A  TM=9.904E-01  e=7.137E-12  Homo sapiens
  3p52-assembly1_A  TM=7.844E-01  e=4.363E-03  Campylobacter jejuni
  3p52-assembly1_B  TM=7.889E-01  e=4.665E-03  Campylobacter jejuni
  3fiu-assembly2_D  TM=7.751E-01  e=4.987E-03  Francisella tularensis subsp. holarctica LVS
  4f4h-assembly1_B  TM=7.620E-01  e=1.358E-02  Burkholderia thailandensis E264

InterPro domains:
  IPR003694 NAD(+) synthetase [PTHR23090] (1-102)
  IPR003694 NAD(+) synthetase [cd00553] (12-97)
  IPR014729 Rossmann-like alpha/beta/alpha sandwich fold [G3DSA:3.40.50.620] (1-100)
  IPR022310 NAD/GMP synthase [PF02540] (18-97)

Organism: NCBI:txid1411642

Mean predicted aligned error: 3.87 Å

Radius of gyration: 18.11 Å; Cα contacts (8 Å, |Δi|>4): 119; chains: 1; bounding box: 37×39×42 Å

Foldseek 3Di:
DVCVVPVDDQDAVVRVGDPVSNVVVVLVVQQVQLVVQQVCQACVCVVVVHDDGHFQEAADACVCVVVVVDRPNGSNPTRYYPRHDPDPVVVVVVVVVCVVPVD

Solvent-accessible surface area (backbone atoms only — not comparable to full-atom values): 5836 Å² total; per-residue (Å²): 104,68,41,77,76,69,74,49,78,81,32,45,51,94,73,76,26,48,74,66,37,26,51,51,53,52,47,50,54,40,30,50,52,28,54,51,51,53,50,47,25,50,43,48,32,53,78,70,76,41,87,63,64,52,82,47,74,20,75,46,31,29,59,38,61,75,67,59,67,68,57,89,66,10,51,69,66,42,81,44,49,94,43,37,85,37,46,67,68,55,52,53,51,49,53,53,51,40,51,75,74,74,98

pLDDT: mean 95.31, std 3.96, range [61.72, 98.12]